Protein AF-A0A1V4T1N0-F1 (afdb_monomer)

Foldseek 3Di:
DEEEAPDPLSLVLQLVCVVCCVVVDDYAAYAHCDQPQAQPAGSNGGHPYHLVCVLVCCVVVVAQEYEYDDLDCPPSPPVVSVVVSVVVNRHYYYSQVVCCVVPVDGDPPSDDPVVQVVPPHDPPDVVNVVVVVVVD

pLDDT: mean 82.18, std 13.8, range [51.34, 97.56]

Secondary structure (DSSP, 8-state):
-EEE--SHHHHHHHHHHHH-GGG-----EEEESSGGGTT-EETTEEEEEEGGGHHHHHHHTT-SEEEE--S--TTT--HHHHHHHHHTT-EEEEHHHHHHHHHS----TT--HHHHHHS------HHHHHHHHHH-

Sequence (136 aa):
VLIVGTANTGVTLAREILAHPELNLKVIGFLDERRDNLGQTIANCTILGSVSQLEEVAARERINHVVMSLADRRGTTPARALMRLKFSGVQVDDAHSLFERLLGTIVVDNLSPSWLILSDGFRKSSILMAGKRILD

Solvent-accessible surface area (backbone atoms only — not comparable to full-atom values): 7928 Å² total; per-residue (Å²): 57,38,32,38,24,77,34,69,62,32,44,52,47,46,42,50,40,72,74,39,66,88,71,76,55,56,80,69,26,30,19,25,88,55,70,89,52,60,70,42,70,56,73,92,28,39,25,78,40,33,51,91,40,46,65,59,51,34,62,74,69,66,48,55,31,40,32,43,20,58,82,61,69,88,84,72,59,57,60,70,55,54,51,52,41,45,76,73,68,24,45,75,45,46,34,68,64,49,42,28,73,74,67,77,47,80,77,75,73,81,61,56,73,68,50,71,74,70,45,94,60,89,71,71,52,69,67,64,57,51,53,52,69,75,76,105

Radius of gyration: 17.28 Å; Cα contacts (8 Å, |Δi|>4): 190; chains: 1; bounding box: 53×38×38 Å

InterPro domains:
  IPR036291 NAD(P)-binding domain superfamily [SSF51735] (1-92)

Nearest PDB structures (foldseek):
  5zz6-assembly1_A  TM=6.517E-01  e=1.403E-04  Thermotoga maritima MSB8
  5zz6-assembly2_D  TM=6.641E-01  e=5.442E-04  Thermotoga maritima MSB8
  5zz5-assembly2_D  TM=6.603E-01  e=5.101E-04  Thermotoga maritima MSB8
  5zz5-assembly2_C  TM=6.842E-01  e=1.343E-03  Thermotoga maritima MSB8
  2o48-assembly1_X  TM=6.905E-01  e=1.180E+00  Macaca fascicularis

Organism: NCBI:txid64969

Structure (mmCIF, N/CA/C/O backbone):
data_AF-A0A1V4T1N0-F1
#
_entry.id   AF-A0A1V4T1N0-F1
#
loop_
_atom_site.group_PDB
_atom_site.id
_atom_site.type_symbol
_atom_site.label_atom_id
_atom_site.label_alt_id
_atom_site.label_comp_id
_atom_site.label_asym_id
_atom_site.label_entity_id
_atom_site.label_seq_id
_atom_site.pdbx_PDB_ins_code
_atom_site.Cartn_x
_atom_site.Cartn_y
_atom_site.Cartn_z
_atom_site.occupancy
_atom_site.B_iso_or_equiv
_atom_site.auth_seq_id
_atom_site.auth_comp_id
_atom_site.auth_asym_id
_atom_site.auth_atom_id
_atom_site.pdbx_PDB_model_num
ATOM 1 N N . VAL A 1 1 ? -5.406 -3.373 -2.443 1.00 95.94 1 VAL A N 1
ATOM 2 C CA . VAL A 1 1 ? -4.162 -2.618 -2.184 1.00 95.94 1 VAL A CA 1
ATOM 3 C C . VAL A 1 1 ? -4.504 -1.205 -1.740 1.00 95.94 1 VAL A C 1
ATOM 5 O O . VAL A 1 1 ? -5.273 -0.539 -2.425 1.00 95.94 1 VAL A O 1
ATOM 8 N N . LEU A 1 2 ? -3.969 -0.766 -0.604 1.00 97.06 2 LEU A N 1
ATOM 9 C CA . LEU A 1 2 ? -4.035 0.618 -0.122 1.00 97.06 2 LEU A CA 1
ATOM 10 C C . LEU A 1 2 ? -2.627 1.213 -0.144 1.00 97.06 2 LEU A C 1
ATOM 12 O O . LEU A 1 2 ? -1.707 0.589 0.382 1.00 97.06 2 LEU A O 1
ATOM 16 N N . ILE A 1 3 ? -2.455 2.395 -0.733 1.00 95.12 3 ILE A N 1
ATOM 17 C CA . ILE A 1 3 ? -1.142 3.044 -0.835 1.00 95.12 3 ILE A CA 1
ATOM 18 C C . ILE A 1 3 ? -1.049 4.164 0.202 1.00 95.12 3 ILE A C 1
ATOM 20 O O . ILE A 1 3 ? -1.921 5.023 0.279 1.00 95.12 3 ILE A O 1
ATOM 24 N N . VAL A 1 4 ? -0.001 4.150 1.021 1.00 93.06 4 VAL A N 1
ATOM 25 C CA . VAL A 1 4 ? 0.253 5.146 2.066 1.00 93.06 4 VAL A CA 1
ATOM 26 C C . VAL A 1 4 ? 1.297 6.135 1.563 1.00 93.06 4 VAL A C 1
ATOM 28 O O . VAL A 1 4 ? 2.467 5.783 1.427 1.00 93.06 4 VAL A O 1
ATOM 31 N N . GLY A 1 5 ? 0.873 7.366 1.308 1.00 89.44 5 GLY A N 1
ATOM 32 C CA . GLY A 1 5 ? 1.663 8.422 0.685 1.00 89.44 5 GLY A CA 1
ATOM 33 C C . GLY A 1 5 ? 1.272 8.651 -0.775 1.00 89.44 5 GLY A C 1
ATOM 34 O O . GLY A 1 5 ? 0.963 7.716 -1.513 1.00 89.44 5 GLY A O 1
ATOM 35 N N . THR A 1 6 ? 1.308 9.913 -1.193 1.00 87.94 6 THR A N 1
ATOM 36 C CA . THR A 1 6 ? 0.978 10.382 -2.552 1.00 87.94 6 THR A CA 1
ATOM 37 C C . THR A 1 6 ? 2.227 10.763 -3.357 1.00 87.94 6 THR A C 1
ATOM 39 O O . THR A 1 6 ? 2.139 11.457 -4.368 1.00 87.94 6 THR A O 1
ATOM 42 N N . ALA A 1 7 ? 3.409 10.299 -2.929 1.00 85.94 7 ALA A N 1
ATOM 43 C CA . ALA A 1 7 ? 4.659 10.517 -3.652 1.00 85.94 7 ALA A CA 1
ATOM 44 C C . ALA A 1 7 ? 4.641 9.849 -5.039 1.00 85.94 7 ALA A C 1
ATOM 46 O O . ALA A 1 7 ? 3.918 8.874 -5.266 1.00 85.94 7 ALA A O 1
ATOM 47 N N . ASN A 1 8 ? 5.490 10.339 -5.950 1.00 86.00 8 ASN A N 1
ATOM 48 C CA . ASN A 1 8 ? 5.518 9.892 -7.347 1.00 86.00 8 ASN A CA 1
ATOM 49 C C . ASN A 1 8 ? 5.635 8.364 -7.484 1.00 86.00 8 ASN A C 1
ATOM 51 O O . ASN A 1 8 ? 4.934 7.771 -8.295 1.00 86.00 8 ASN A O 1
ATOM 55 N N . THR A 1 9 ? 6.447 7.705 -6.649 1.00 86.38 9 THR A N 1
ATOM 56 C CA . THR A 1 9 ? 6.615 6.242 -6.666 1.00 86.38 9 THR A CA 1
ATOM 57 C C . THR A 1 9 ? 5.288 5.496 -6.488 1.00 86.38 9 THR A C 1
ATOM 59 O O . THR A 1 9 ? 4.984 4.588 -7.257 1.00 86.38 9 THR A O 1
ATOM 62 N N . GLY A 1 10 ? 4.467 5.890 -5.513 1.00 89.94 10 GLY A N 1
ATOM 63 C CA . GLY A 1 10 ? 3.170 5.273 -5.241 1.00 89.94 10 GLY A CA 1
ATOM 64 C C . GLY A 1 10 ? 2.148 5.567 -6.332 1.00 89.94 10 GLY A C 1
ATOM 65 O O . GLY A 1 10 ? 1.373 4.689 -6.704 1.00 89.94 10 GLY A O 1
ATOM 66 N N . VAL A 1 11 ? 2.179 6.778 -6.893 1.00 91.19 11 VAL A N 1
ATOM 67 C CA . VAL A 1 11 ? 1.326 7.162 -8.026 1.00 91.19 11 VAL A CA 1
ATOM 68 C C . VAL A 1 11 ? 1.666 6.343 -9.270 1.00 91.19 11 VAL A C 1
ATOM 70 O O . VAL A 1 11 ? 0.763 5.816 -9.918 1.00 91.19 11 VAL A O 1
ATOM 73 N N . THR A 1 12 ? 2.950 6.198 -9.588 1.00 90.19 12 THR A N 1
ATOM 74 C CA . THR A 1 12 ? 3.430 5.397 -10.721 1.00 90.19 12 THR A CA 1
ATOM 75 C C . THR A 1 12 ? 3.103 3.921 -10.527 1.00 90.19 12 THR A C 1
ATOM 77 O O . THR A 1 12 ? 2.551 3.304 -11.432 1.00 90.19 12 THR A O 1
ATOM 80 N N . LEU A 1 13 ? 3.331 3.371 -9.330 1.00 90.69 13 LEU A N 1
ATOM 81 C CA . LEU A 1 13 ? 2.937 2.001 -9.005 1.00 90.69 13 LEU A CA 1
ATOM 82 C C . LEU A 1 13 ? 1.429 1.780 -9.189 1.00 90.69 13 LEU A C 1
ATOM 84 O O . LEU A 1 13 ? 1.024 0.764 -9.745 1.00 90.69 13 LEU A O 1
ATOM 88 N N . ALA A 1 14 ? 0.591 2.721 -8.746 1.00 93.69 14 ALA A N 1
ATOM 89 C CA . ALA A 1 14 ? -0.850 2.609 -8.937 1.00 93.69 14 ALA A CA 1
ATOM 90 C C . ALA A 1 14 ? -1.226 2.597 -10.419 1.00 93.69 14 ALA A C 1
ATOM 92 O O . ALA A 1 14 ? -2.005 1.744 -10.835 1.00 93.69 14 ALA A O 1
ATOM 93 N N . ARG A 1 15 ? -0.654 3.510 -11.218 1.00 92.12 15 ARG A N 1
ATOM 94 C CA . ARG A 1 15 ? -0.881 3.547 -12.670 1.00 92.12 15 ARG A CA 1
ATOM 95 C C . ARG A 1 15 ? -0.522 2.220 -13.322 1.00 92.12 15 ARG A C 1
ATOM 97 O O . ARG A 1 15 ? -1.306 1.738 -14.130 1.00 92.12 15 ARG A O 1
ATOM 104 N N . GLU A 1 16 ? 0.597 1.627 -12.925 1.00 90.69 16 GLU A N 1
ATOM 105 C CA . GLU A 1 16 ? 1.031 0.357 -13.491 1.00 90.69 16 GLU A CA 1
ATOM 106 C C . GLU A 1 16 ? 0.112 -0.801 -13.094 1.00 90.69 16 GLU A C 1
ATOM 108 O O . GLU A 1 16 ? -0.323 -1.566 -13.948 1.00 90.69 16 GLU A O 1
ATOM 113 N N . ILE A 1 17 ? -0.285 -0.881 -11.819 1.00 92.19 17 ILE A N 1
ATOM 114 C CA . ILE A 1 17 ? -1.257 -1.885 -11.363 1.00 92.19 17 ILE A CA 1
ATOM 115 C C . ILE A 1 17 ? -2.584 -1.750 -12.125 1.00 92.19 17 ILE A C 1
ATOM 117 O O . ILE A 1 17 ? -3.188 -2.752 -12.496 1.00 92.19 17 ILE A O 1
ATOM 121 N N . LEU A 1 18 ? -3.046 -0.520 -12.371 1.00 91.62 18 LEU A N 1
ATOM 122 C CA . LEU A 1 18 ? -4.262 -0.272 -13.149 1.00 91.62 18 LEU A CA 1
ATOM 123 C C . LEU A 1 18 ? -4.097 -0.648 -14.629 1.00 91.62 18 LEU A C 1
ATOM 125 O O . LEU A 1 18 ? -5.071 -1.062 -15.256 1.00 91.62 18 LEU A O 1
ATOM 129 N N . ALA A 1 19 ? -2.899 -0.483 -15.188 1.00 90.75 19 ALA A N 1
ATOM 130 C CA . ALA A 1 19 ? -2.597 -0.809 -16.576 1.00 90.75 19 ALA A CA 1
ATOM 131 C C . ALA A 1 19 ? -2.411 -2.315 -16.815 1.00 90.75 19 ALA A C 1
ATOM 133 O O . ALA A 1 19 ? -2.493 -2.745 -17.966 1.00 90.75 19 ALA A O 1
ATOM 134 N N . HIS A 1 20 ? -2.145 -3.105 -15.770 1.00 89.69 20 HIS A N 1
ATOM 135 C CA . HIS A 1 20 ? -1.795 -4.529 -15.861 1.00 89.69 20 HIS A CA 1
ATOM 136 C C . HIS A 1 20 ? -2.733 -5.402 -14.999 1.00 89.69 20 HIS A C 1
ATOM 138 O O . HIS A 1 20 ? -2.364 -5.841 -13.902 1.00 89.69 20 HIS A O 1
ATOM 144 N N . PRO A 1 21 ? -3.977 -5.665 -15.460 1.00 88.12 21 PRO A N 1
ATOM 145 C CA . PRO A 1 21 ? -4.965 -6.460 -14.721 1.00 88.12 21 PRO A CA 1
ATOM 146 C C . PRO A 1 21 ? -4.502 -7.881 -14.359 1.00 88.12 21 PRO A C 1
ATOM 148 O O . PRO A 1 21 ? -4.972 -8.451 -13.373 1.00 88.12 21 PRO A O 1
ATOM 151 N N . GLU A 1 22 ? -3.572 -8.453 -15.123 1.00 90.81 22 GLU A 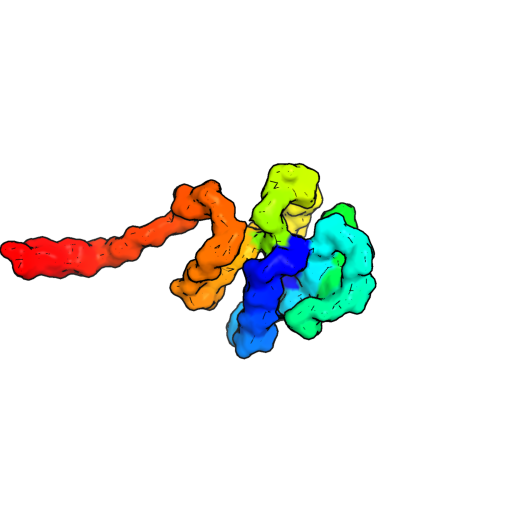N 1
ATOM 152 C CA . GLU A 1 22 ? -2.970 -9.770 -14.905 1.00 90.81 22 GLU A CA 1
ATOM 153 C C . GLU A 1 22 ? -2.189 -9.883 -13.589 1.00 90.81 22 GLU A C 1
ATOM 155 O O . GLU A 1 22 ? -1.994 -10.991 -13.084 1.00 90.81 22 GLU A O 1
ATOM 160 N N . LEU A 1 23 ? -1.801 -8.752 -12.985 1.00 88.81 23 LEU A N 1
ATOM 161 C CA . LEU A 1 23 ? -1.157 -8.719 -11.671 1.00 88.81 23 LEU A CA 1
ATOM 162 C C . LEU A 1 23 ? -2.107 -9.148 -10.542 1.00 88.81 23 LEU A C 1
ATOM 164 O O . LEU A 1 23 ? -1.652 -9.392 -9.427 1.00 88.81 23 LEU A O 1
ATOM 168 N N . ASN A 1 24 ? -3.420 -9.245 -10.803 1.00 90.44 24 ASN A N 1
ATOM 169 C CA . ASN A 1 24 ? -4.456 -9.581 -9.817 1.00 90.44 24 ASN A CA 1
ATOM 170 C C . ASN A 1 24 ? -4.434 -8.673 -8.571 1.00 90.44 24 ASN A C 1
ATOM 172 O O . ASN A 1 24 ? -4.841 -9.063 -7.474 1.00 90.44 24 ASN A O 1
ATOM 176 N N . LEU A 1 25 ? -3.975 -7.432 -8.742 1.00 92.81 25 LEU A N 1
ATOM 177 C CA . LEU A 1 25 ? -3.956 -6.402 -7.714 1.00 92.81 25 LEU A CA 1
ATOM 178 C C . LEU A 1 25 ? -5.011 -5.346 -8.040 1.00 92.81 25 LEU A C 1
ATOM 180 O O . LEU A 1 25 ? -5.111 -4.861 -9.161 1.00 92.81 25 LEU A O 1
ATOM 184 N N . LYS A 1 26 ? -5.788 -4.950 -7.030 1.00 94.25 26 LYS A N 1
ATOM 185 C CA . LYS A 1 26 ? -6.750 -3.847 -7.135 1.00 94.25 26 LYS A CA 1
ATOM 186 C C . LYS A 1 26 ? -6.345 -2.725 -6.194 1.00 94.25 26 LYS A C 1
ATOM 188 O O . LYS A 1 26 ? -6.344 -2.916 -4.972 1.00 94.25 26 LYS A O 1
ATOM 193 N N . VAL A 1 27 ? -6.017 -1.560 -6.745 1.00 95.81 27 VAL A N 1
ATOM 194 C CA . VAL A 1 27 ? -5.794 -0.347 -5.949 1.00 95.81 27 VAL A CA 1
ATOM 195 C C . VAL A 1 27 ? -7.149 0.189 -5.499 1.00 95.81 27 VAL A C 1
ATOM 197 O O . VAL A 1 27 ? -8.043 0.404 -6.311 1.00 95.81 27 VAL A O 1
ATOM 200 N N . ILE A 1 28 ? -7.316 0.336 -4.188 1.00 96.75 28 ILE A N 1
ATOM 201 C CA . ILE A 1 28 ? -8.551 0.835 -3.574 1.00 96.75 28 ILE A CA 1
ATOM 202 C C . ILE A 1 28 ? -8.471 2.345 -3.360 1.00 96.75 28 ILE A C 1
ATOM 204 O O . ILE A 1 28 ? -9.463 3.047 -3.521 1.00 96.75 28 ILE A O 1
ATOM 208 N N . GLY A 1 29 ? -7.283 2.857 -3.040 1.00 95.44 29 GLY A N 1
ATOM 209 C CA . GLY A 1 29 ? -7.069 4.283 -2.862 1.00 95.44 29 GLY A CA 1
ATOM 210 C C . GLY A 1 29 ? -5.733 4.613 -2.222 1.00 95.44 29 GLY A C 1
ATOM 211 O O . GLY A 1 29 ? -4.881 3.741 -2.005 1.00 95.44 29 GLY A O 1
ATOM 212 N N . PHE A 1 30 ? -5.596 5.893 -1.905 1.00 95.25 30 PHE A N 1
ATOM 213 C CA . PHE A 1 30 ? -4.429 6.471 -1.259 1.00 95.25 30 PHE A CA 1
ATOM 214 C C . PHE A 1 30 ? -4.769 6.987 0.141 1.00 95.25 30 PHE A C 1
ATOM 216 O O . PHE A 1 30 ? -5.896 7.409 0.406 1.00 95.25 30 PHE A O 1
ATOM 223 N N . LEU A 1 31 ? -3.772 7.002 1.019 1.00 92.88 31 LEU A N 1
ATOM 224 C CA . LEU A 1 31 ? -3.751 7.838 2.214 1.00 92.88 31 LEU A CA 1
ATOM 225 C C . LEU A 1 31 ? -2.697 8.918 2.033 1.00 92.88 31 LEU A C 1
ATOM 227 O O . LEU A 1 31 ? -1.573 8.610 1.649 1.00 92.88 31 LEU A O 1
ATOM 231 N N . ASP A 1 32 ? -3.042 10.160 2.342 1.00 89.62 32 ASP A N 1
ATOM 232 C CA . ASP A 1 32 ? -2.107 11.283 2.254 1.00 89.62 32 ASP A CA 1
ATOM 233 C C . ASP A 1 32 ? -1.562 11.646 3.647 1.00 89.62 32 ASP A C 1
ATOM 235 O O . ASP A 1 32 ? -2.226 11.470 4.674 1.00 89.62 32 ASP A O 1
ATOM 239 N N . GLU A 1 33 ? -0.324 12.130 3.703 1.00 81.38 33 GLU A N 1
ATOM 240 C CA . GLU A 1 33 ? 0.272 12.701 4.913 1.00 81.38 33 GLU A CA 1
ATOM 241 C C . GLU A 1 33 ? -0.487 13.962 5.349 1.00 81.38 33 GLU A C 1
ATOM 243 O O . GLU A 1 33 ? -0.632 14.224 6.546 1.00 81.38 33 GLU A O 1
ATOM 248 N N . ARG A 1 34 ? -1.027 14.717 4.383 1.00 73.56 34 ARG A N 1
ATOM 249 C CA . ARG A 1 34 ? -1.800 15.939 4.620 1.00 73.56 34 ARG A CA 1
ATOM 250 C C . ARG A 1 34 ? -3.288 15.689 4.391 1.00 73.56 34 ARG A C 1
ATOM 252 O O . ARG A 1 34 ? -3.687 15.131 3.376 1.00 73.56 34 ARG A O 1
ATOM 259 N N . ARG A 1 35 ? -4.143 16.153 5.311 1.00 70.06 35 ARG A N 1
ATOM 260 C CA . ARG A 1 35 ? -5.612 16.059 5.157 1.00 70.06 35 ARG A CA 1
ATOM 261 C C . ARG A 1 35 ? -6.177 16.951 4.050 1.00 70.06 35 ARG A C 1
ATOM 263 O O . ARG A 1 35 ? -7.326 16.765 3.663 1.00 70.06 35 ARG A O 1
ATOM 270 N N . ASP A 1 36 ? -5.372 17.876 3.542 1.00 72.50 36 ASP A N 1
ATOM 271 C CA . ASP A 1 36 ? -5.776 18.927 2.605 1.00 72.50 36 ASP A CA 1
ATOM 272 C C . ASP A 1 36 ? -6.292 18.371 1.258 1.00 72.50 36 ASP A C 1
ATOM 274 O O . ASP A 1 36 ? -7.038 19.049 0.556 1.00 72.50 36 ASP A O 1
ATOM 278 N N . ASN A 1 37 ? -5.949 17.120 0.919 1.00 78.06 37 ASN A N 1
ATOM 279 C CA . ASN A 1 37 ? -6.268 16.495 -0.370 1.00 78.06 37 ASN A CA 1
ATOM 280 C C . ASN A 1 37 ? -7.375 15.426 -0.305 1.00 78.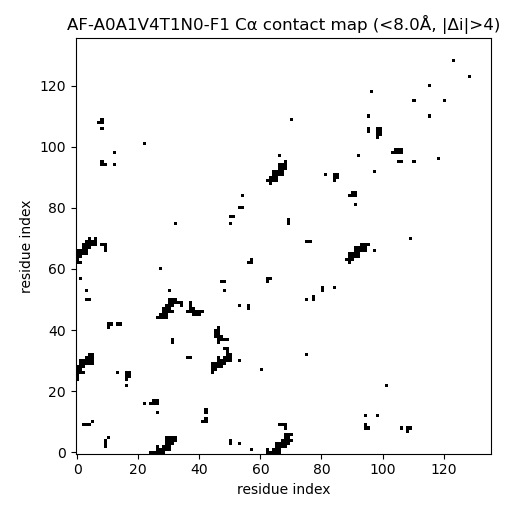06 37 ASN A C 1
ATOM 282 O O . ASN A 1 37 ? -7.563 14.664 -1.255 1.00 78.06 37 ASN A O 1
ATOM 286 N N . LEU A 1 38 ? -8.114 15.331 0.803 1.00 82.19 38 LEU A N 1
ATOM 287 C CA . LEU A 1 38 ? -9.154 14.311 0.966 1.00 82.19 38 LEU A CA 1
ATOM 288 C C . LEU A 1 38 ? -10.213 14.391 -0.150 1.00 82.19 38 LEU A C 1
ATOM 290 O O . LEU A 1 38 ? -10.731 15.463 -0.454 1.00 82.19 38 LEU A O 1
ATOM 294 N N . GLY A 1 39 ? -10.540 13.248 -0.759 1.00 81.62 39 GLY A N 1
ATOM 295 C CA . GLY A 1 39 ? -11.502 13.167 -1.863 1.00 81.62 39 GLY A CA 1
ATOM 296 C C . GLY A 1 39 ? -10.947 13.553 -3.239 1.00 81.62 39 GLY A C 1
ATOM 297 O O . GLY A 1 39 ? -11.623 13.323 -4.242 1.00 81.62 39 GLY A O 1
ATOM 298 N N . GLN A 1 40 ? -9.717 14.071 -3.330 1.00 87.75 40 GLN A N 1
ATOM 299 C CA . GLN A 1 40 ? -9.057 14.235 -4.623 1.00 87.75 40 GLN A CA 1
ATOM 300 C C . GLN A 1 40 ? -8.739 12.870 -5.241 1.00 87.75 40 GLN A C 1
ATOM 302 O O . GLN A 1 40 ? -8.548 11.867 -4.548 1.00 87.75 40 GLN A O 1
ATOM 307 N N . THR A 1 41 ? -8.686 12.843 -6.570 1.00 88.44 41 THR A N 1
ATOM 308 C CA . THR A 1 41 ? -8.363 11.643 -7.340 1.00 88.44 41 THR A CA 1
ATOM 309 C C . THR A 1 41 ? -6.958 11.765 -7.914 1.00 88.44 41 THR A C 1
ATOM 311 O O . THR A 1 41 ? -6.653 12.722 -8.622 1.00 88.44 41 THR A O 1
ATOM 314 N N . ILE A 1 42 ? -6.115 10.771 -7.644 1.00 86.00 42 ILE A N 1
ATOM 315 C CA . ILE A 1 42 ? -4.763 10.649 -8.188 1.00 86.00 42 ILE A CA 1
ATOM 316 C C . ILE A 1 42 ? -4.655 9.284 -8.861 1.00 86.00 42 ILE A C 1
ATOM 318 O O . ILE A 1 42 ? -5.026 8.272 -8.275 1.00 86.00 42 ILE A O 1
ATOM 322 N N . ALA A 1 43 ? -4.173 9.248 -10.107 1.00 85.62 43 ALA A N 1
ATOM 323 C CA . ALA A 1 43 ? -4.083 8.012 -10.895 1.00 85.62 43 ALA A CA 1
ATOM 324 C C . ALA A 1 43 ? -5.403 7.208 -10.919 1.00 85.62 43 ALA A C 1
ATOM 326 O O . ALA A 1 43 ? -5.403 5.994 -10.743 1.00 85.62 43 ALA A O 1
ATOM 327 N N . ASN A 1 44 ? -6.536 7.897 -11.104 1.00 88.81 44 ASN A N 1
ATOM 328 C CA . ASN A 1 44 ? -7.887 7.314 -11.085 1.00 88.81 44 ASN A CA 1
ATOM 329 C C . ASN A 1 44 ? -8.275 6.612 -9.768 1.00 88.81 44 ASN A C 1
ATOM 331 O O . ASN A 1 44 ? -9.242 5.855 -9.741 1.00 88.81 44 ASN A O 1
ATOM 335 N N . CYS A 1 45 ? -7.555 6.873 -8.676 1.00 90.62 45 CYS A N 1
ATOM 336 C CA . CYS A 1 45 ? -7.857 6.356 -7.348 1.00 90.62 45 CYS A CA 1
ATOM 337 C C . CYS A 1 45 ? -8.067 7.515 -6.366 1.00 90.62 45 CYS A C 1
ATOM 339 O O . CYS A 1 45 ? -7.374 8.531 -6.419 1.00 90.62 45 CYS A O 1
ATOM 341 N N . THR A 1 46 ? -9.013 7.361 -5.447 1.00 93.56 46 THR A N 1
ATOM 342 C CA . THR A 1 46 ? -9.378 8.418 -4.496 1.00 93.56 46 THR A CA 1
ATOM 343 C C . THR A 1 46 ? -8.445 8.430 -3.285 1.00 93.56 46 THR A C 1
ATOM 345 O O . THR A 1 46 ? -8.009 7.378 -2.809 1.00 93.56 46 THR A O 1
ATOM 348 N N . ILE A 1 47 ? -8.172 9.617 -2.741 1.00 94.50 47 ILE A N 1
ATOM 349 C CA . ILE A 1 47 ? -7.574 9.773 -1.411 1.00 94.50 47 ILE A CA 1
ATOM 350 C C . ILE A 1 47 ? -8.659 9.545 -0.354 1.00 94.50 47 ILE A C 1
ATOM 352 O O . ILE A 1 47 ? -9.587 10.344 -0.211 1.00 94.50 47 ILE A O 1
ATOM 356 N N . LEU A 1 48 ? -8.536 8.443 0.385 1.00 94.25 48 LEU A N 1
ATOM 357 C CA . LEU A 1 48 ? -9.557 7.920 1.303 1.00 94.25 48 LEU A CA 1
ATOM 358 C C . LEU A 1 48 ? -9.438 8.453 2.736 1.00 94.25 48 LEU A C 1
ATOM 360 O O . LEU A 1 48 ? -10.322 8.209 3.559 1.00 94.25 48 LEU A O 1
ATOM 364 N N . GLY A 1 49 ? -8.335 9.122 3.063 1.00 92.56 49 GLY A N 1
ATOM 365 C CA . GLY A 1 49 ? -8.040 9.550 4.424 1.00 92.56 49 GLY A CA 1
ATOM 366 C C . GLY A 1 49 ? -6.609 10.035 4.599 1.00 92.56 49 GLY A C 1
ATOM 367 O O . GLY A 1 49 ? -5.822 10.072 3.651 1.00 92.56 49 GLY A O 1
ATOM 368 N N . SER A 1 50 ? -6.269 10.371 5.843 1.00 91.50 50 SER A N 1
ATOM 369 C CA . SER A 1 50 ? -4.884 10.633 6.236 1.00 91.50 50 SER A CA 1
ATOM 370 C C . SER A 1 50 ? -4.163 9.364 6.690 1.00 91.50 50 SER A C 1
ATOM 372 O O . SER A 1 50 ? -4.798 8.408 7.134 1.00 91.50 50 SER A O 1
ATOM 374 N N . VAL A 1 51 ? -2.826 9.378 6.684 1.00 90.06 51 VAL A N 1
ATOM 375 C CA . VAL A 1 51 ? -1.986 8.274 7.203 1.00 90.06 51 VAL A CA 1
ATOM 376 C C . VAL A 1 51 ? -2.374 7.856 8.633 1.00 90.06 51 VAL A C 1
ATOM 378 O O . VAL A 1 51 ? -2.341 6.674 8.968 1.00 90.06 51 VAL A O 1
ATOM 381 N N . SER A 1 52 ? -2.816 8.797 9.473 1.00 89.38 52 SER A N 1
ATOM 382 C CA . SER A 1 52 ? -3.289 8.513 10.839 1.00 89.38 52 SER A CA 1
ATOM 383 C C . SER A 1 52 ? -4.544 7.634 10.913 1.00 89.38 52 SER A C 1
ATOM 385 O O . SER A 1 52 ? -4.799 7.036 11.954 1.00 89.38 52 SER A O 1
ATOM 387 N N . GLN A 1 53 ? -5.313 7.528 9.828 1.00 92.12 53 GLN A N 1
ATOM 388 C CA . GLN A 1 53 ? -6.520 6.700 9.735 1.00 92.12 53 GLN A CA 1
ATOM 389 C C . GLN A 1 53 ? -6.245 5.341 9.084 1.00 92.12 53 GLN A C 1
ATOM 391 O O . GLN A 1 53 ? -7.182 4.645 8.706 1.00 92.12 53 GLN A O 1
ATOM 396 N N . LEU A 1 54 ? -4.976 4.943 8.943 1.00 93.56 54 LEU A N 1
ATOM 397 C CA . LEU A 1 54 ? -4.587 3.717 8.250 1.00 93.56 54 LEU A CA 1
ATOM 398 C C . LEU A 1 54 ? -5.349 2.475 8.730 1.00 93.56 54 LEU A C 1
ATOM 400 O O . LEU A 1 54 ? -5.893 1.754 7.901 1.00 93.56 54 LEU A O 1
ATOM 404 N N . GLU A 1 55 ? -5.432 2.237 10.041 1.00 95.00 55 GLU A N 1
ATOM 405 C CA . GLU A 1 55 ? -6.145 1.068 10.583 1.00 95.00 55 GLU A CA 1
ATOM 406 C C . GLU A 1 55 ? -7.656 1.138 10.302 1.00 95.00 55 GLU A C 1
ATOM 408 O O . GLU A 1 55 ? -8.260 0.143 9.905 1.00 95.00 55 GLU A O 1
ATOM 413 N N . GLU A 1 56 ? -8.254 2.324 10.448 1.00 95.44 56 GLU A N 1
ATOM 414 C CA . GLU A 1 56 ? -9.684 2.564 10.222 1.00 95.44 56 GLU A CA 1
ATOM 415 C C . GLU A 1 56 ? -10.066 2.320 8.755 1.00 95.44 56 GLU A C 1
ATOM 417 O O . GLU A 1 56 ? -10.997 1.567 8.465 1.00 95.44 56 GLU A O 1
ATOM 422 N N . VAL A 1 57 ? -9.320 2.920 7.823 1.00 95.81 57 VAL A N 1
ATOM 423 C CA . VAL A 1 57 ? -9.547 2.769 6.380 1.00 95.81 57 VAL A CA 1
ATOM 424 C C . VAL A 1 57 ? -9.257 1.336 5.943 1.00 95.81 57 VAL A C 1
ATOM 426 O O . VAL A 1 57 ? -10.041 0.761 5.192 1.00 95.81 57 VAL A O 1
ATOM 429 N N . ALA A 1 58 ? -8.177 0.725 6.439 1.00 96.69 58 ALA A N 1
ATOM 430 C CA . ALA A 1 58 ? -7.847 -0.657 6.108 1.00 96.69 58 ALA A CA 1
ATOM 431 C C . ALA A 1 58 ? -8.961 -1.629 6.525 1.00 96.69 58 ALA A C 1
ATOM 433 O O . ALA A 1 58 ? -9.327 -2.507 5.744 1.00 96.69 58 ALA A O 1
ATOM 434 N N . ALA A 1 59 ? -9.537 -1.446 7.716 1.00 95.94 59 ALA A N 1
ATOM 435 C CA . ALA A 1 59 ? -10.652 -2.259 8.187 1.00 95.94 59 ALA A CA 1
ATOM 436 C C . ALA A 1 59 ? -11.933 -2.007 7.376 1.00 95.94 59 ALA A C 1
ATOM 438 O O . ALA A 1 59 ? -12.560 -2.958 6.904 1.00 95.94 59 ALA A O 1
ATOM 439 N N . ARG A 1 60 ? -12.305 -0.735 7.179 1.00 96.94 60 ARG A N 1
ATOM 440 C CA . ARG A 1 60 ? -13.526 -0.337 6.462 1.00 96.94 60 ARG A CA 1
ATOM 441 C C . ARG A 1 60 ? -13.541 -0.844 5.021 1.00 96.94 60 ARG A C 1
ATOM 443 O O . ARG A 1 60 ? -14.538 -1.409 4.583 1.00 96.94 60 ARG A O 1
ATOM 450 N N . GLU A 1 61 ? -12.421 -0.696 4.319 1.00 96.88 61 GLU A N 1
ATOM 451 C CA . GLU A 1 61 ? -12.279 -1.077 2.910 1.00 96.88 61 GLU A CA 1
ATOM 452 C C . GLU A 1 61 ? -11.807 -2.532 2.716 1.00 96.88 61 GLU A C 1
ATOM 454 O O . GLU A 1 61 ? -11.558 -2.959 1.588 1.00 96.88 61 GLU A O 1
ATOM 459 N N . ARG A 1 62 ? -11.677 -3.310 3.805 1.00 95.88 62 ARG A N 1
ATOM 460 C CA . ARG A 1 62 ? -11.230 -4.719 3.804 1.00 95.88 62 ARG A CA 1
ATOM 461 C C . ARG A 1 62 ? -9.899 -4.924 3.074 1.00 95.88 62 ARG A C 1
ATOM 463 O O . ARG A 1 62 ? -9.743 -5.817 2.240 1.00 95.88 62 ARG A O 1
ATOM 470 N N . ILE A 1 63 ? -8.929 -4.074 3.385 1.00 97.56 63 ILE A N 1
ATOM 471 C CA . ILE A 1 63 ? -7.604 -4.096 2.773 1.00 97.56 63 ILE A CA 1
ATOM 472 C C . ILE A 1 63 ? -6.800 -5.290 3.288 1.00 97.56 63 ILE A C 1
ATOM 474 O O . ILE A 1 63 ? -6.599 -5.454 4.485 1.00 97.56 63 ILE A O 1
ATOM 478 N N . ASN A 1 64 ? -6.273 -6.082 2.357 1.00 96.38 64 ASN A N 1
ATOM 479 C CA . ASN A 1 64 ? -5.376 -7.210 2.620 1.00 96.38 64 ASN A CA 1
ATOM 480 C C . ASN A 1 64 ? -3.909 -6.930 2.245 1.00 96.38 64 ASN A C 1
ATOM 482 O O . ASN A 1 64 ? -3.033 -7.731 2.559 1.00 96.38 64 ASN A O 1
ATOM 486 N N . HIS A 1 65 ? -3.629 -5.793 1.599 1.00 96.88 65 HIS A N 1
ATOM 487 C CA . HIS A 1 65 ? -2.288 -5.403 1.165 1.00 96.88 65 HIS A CA 1
ATOM 488 C C . HIS A 1 65 ? -2.113 -3.887 1.246 1.00 96.88 65 HIS A C 1
ATOM 490 O O . HIS A 1 65 ? -2.859 -3.133 0.615 1.00 96.88 65 HIS A O 1
ATOM 496 N N . VAL A 1 66 ? -1.132 -3.453 2.026 1.00 96.44 66 VAL A N 1
ATOM 497 C CA . VAL A 1 66 ? -0.735 -2.059 2.215 1.00 96.44 66 VAL A CA 1
ATOM 498 C C . VAL A 1 66 ? 0.638 -1.838 1.596 1.00 96.44 66 VAL A C 1
ATOM 500 O O . VAL A 1 66 ? 1.549 -2.642 1.786 1.00 96.44 66 VAL A O 1
ATOM 503 N N . VAL A 1 67 ? 0.787 -0.730 0.876 1.00 94.50 67 VAL A N 1
ATOM 504 C CA . VAL A 1 67 ? 2.040 -0.347 0.226 1.00 94.50 67 VAL A CA 1
ATOM 505 C C . VAL A 1 67 ? 2.477 1.023 0.715 1.00 94.50 67 VAL A C 1
ATOM 507 O O . VAL A 1 67 ? 1.720 1.986 0.646 1.00 94.50 67 VAL A O 1
ATOM 510 N N . MET A 1 68 ? 3.707 1.117 1.201 1.00 91.44 68 MET A N 1
ATOM 511 C CA . MET A 1 68 ? 4.296 2.343 1.723 1.00 91.44 68 MET A CA 1
ATOM 512 C C . MET A 1 68 ? 5.009 3.114 0.613 1.00 91.44 68 MET A C 1
ATOM 514 O O . MET A 1 68 ? 5.950 2.607 0.018 1.00 91.44 68 MET A O 1
ATOM 518 N N . SER A 1 69 ? 4.597 4.355 0.373 1.00 88.56 69 SER A N 1
ATOM 519 C CA . SER A 1 69 ? 5.208 5.292 -0.575 1.00 88.56 69 SER A CA 1
ATOM 520 C C . SER A 1 69 ? 5.443 6.661 0.083 1.00 88.56 69 SER A C 1
ATOM 522 O O . SER A 1 69 ? 5.088 7.704 -0.474 1.00 88.56 69 SER A O 1
ATOM 524 N N . LEU A 1 70 ? 6.016 6.669 1.289 1.00 76.94 70 LEU A N 1
ATOM 525 C CA . LEU A 1 70 ? 6.381 7.905 1.989 1.00 76.94 70 LEU A CA 1
ATOM 526 C C . LEU A 1 70 ? 7.756 8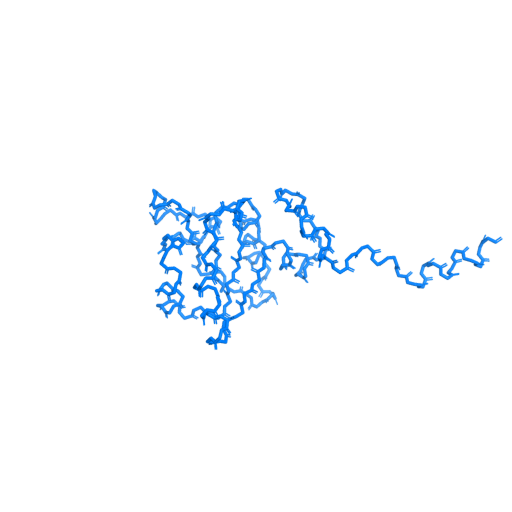.389 1.518 1.00 76.94 70 LEU A C 1
ATOM 528 O O . LEU A 1 70 ? 8.714 7.612 1.498 1.00 76.94 70 LEU A O 1
ATOM 532 N N . ALA A 1 71 ? 7.846 9.669 1.153 1.00 62.72 71 ALA A N 1
ATOM 533 C CA . ALA A 1 71 ? 9.086 10.277 0.671 1.00 62.72 71 ALA A CA 1
ATOM 534 C C . ALA A 1 71 ? 10.117 10.470 1.797 1.00 62.72 71 ALA A C 1
ATOM 536 O O . ALA A 1 71 ? 11.314 10.298 1.566 1.00 62.72 71 ALA A O 1
ATOM 537 N N . ASP A 1 72 ? 9.649 10.765 3.014 1.00 62.97 72 ASP A N 1
ATOM 538 C CA . ASP A 1 72 ? 10.462 10.800 4.226 1.00 62.97 72 ASP A CA 1
ATOM 539 C C . ASP A 1 72 ? 9.904 9.814 5.256 1.00 62.97 72 ASP A C 1
ATOM 541 O O . ASP A 1 72 ? 8.757 9.893 5.687 1.00 62.97 72 ASP A O 1
ATOM 545 N N . ARG A 1 73 ? 10.733 8.850 5.662 1.00 64.06 73 ARG A N 1
ATOM 546 C CA . ARG A 1 73 ? 10.356 7.847 6.665 1.00 64.06 73 ARG A CA 1
ATOM 547 C C . ARG A 1 73 ? 10.541 8.362 8.099 1.00 64.06 73 ARG A C 1
ATOM 549 O O . ARG A 1 73 ? 10.094 7.696 9.038 1.00 64.06 73 ARG A O 1
ATOM 556 N N . ARG A 1 74 ? 11.197 9.514 8.294 1.00 61.41 74 ARG A N 1
ATOM 557 C CA . ARG A 1 74 ? 11.577 10.068 9.602 1.00 61.41 74 ARG A CA 1
ATOM 558 C C . ARG A 1 74 ? 10.498 11.020 10.132 1.00 61.41 74 ARG A C 1
ATOM 560 O O . ARG A 1 74 ? 10.651 12.230 10.110 1.00 61.41 74 ARG A O 1
ATOM 567 N N . GLY A 1 75 ? 9.414 10.454 10.663 1.00 61.88 75 GLY A N 1
ATOM 568 C CA . GLY A 1 75 ? 8.426 11.199 11.464 1.00 61.88 75 GLY A CA 1
ATOM 569 C C . GLY A 1 75 ? 6.964 10.943 11.104 1.00 61.88 75 GLY A C 1
ATOM 570 O O . GLY A 1 75 ? 6.101 11.077 11.966 1.00 61.88 75 GLY A O 1
ATOM 571 N N . THR A 1 76 ? 6.684 10.501 9.877 1.00 65.25 76 THR A N 1
ATOM 572 C CA . THR A 1 76 ? 5.318 10.243 9.376 1.00 65.25 76 THR A CA 1
ATOM 573 C C . THR A 1 76 ? 4.998 8.757 9.204 1.00 65.25 76 THR A C 1
ATOM 575 O O . THR A 1 76 ? 3.839 8.402 8.995 1.00 65.25 76 THR A O 1
ATOM 578 N N . THR A 1 77 ? 5.987 7.862 9.342 1.00 78.19 77 THR A N 1
ATOM 579 C CA . THR A 1 77 ? 5.777 6.412 9.202 1.00 78.19 77 THR A CA 1
ATOM 580 C C . THR A 1 77 ? 4.920 5.867 10.355 1.00 78.19 77 THR A C 1
ATOM 582 O O . THR A 1 77 ? 5.383 5.853 11.501 1.00 78.19 77 THR A O 1
ATOM 585 N N . PRO A 1 78 ? 3.713 5.325 10.097 1.00 84.56 78 PRO A N 1
ATOM 586 C CA . PRO A 1 78 ? 2.815 4.824 11.135 1.00 84.56 78 PRO A CA 1
ATOM 587 C C . PRO A 1 78 ? 3.221 3.404 11.575 1.00 84.56 78 PRO A C 1
ATOM 589 O O . PRO A 1 78 ? 2.456 2.449 11.455 1.00 84.56 78 PRO A O 1
ATOM 592 N N . ALA A 1 79 ? 4.446 3.244 12.084 1.00 88.38 79 ALA A N 1
ATOM 593 C CA . ALA A 1 79 ? 5.066 1.942 12.347 1.00 88.38 79 ALA A CA 1
ATOM 594 C C . ALA A 1 79 ? 4.201 1.022 13.228 1.00 88.38 79 ALA A C 1
ATOM 596 O O . ALA A 1 79 ? 4.046 -0.160 12.929 1.00 88.38 79 ALA A O 1
ATOM 597 N N . ARG A 1 80 ? 3.583 1.570 14.284 1.00 90.06 80 ARG A N 1
ATOM 598 C CA . ARG A 1 80 ? 2.702 0.806 15.182 1.00 90.06 80 ARG A CA 1
ATOM 599 C C . ARG A 1 80 ? 1.449 0.287 14.463 1.00 90.06 80 ARG A C 1
ATOM 601 O O . ARG A 1 80 ? 1.078 -0.862 14.685 1.00 90.06 80 ARG A O 1
ATOM 608 N N . ALA A 1 81 ? 0.837 1.097 13.599 1.00 91.88 81 ALA A N 1
ATOM 609 C CA . ALA A 1 81 ? -0.325 0.690 12.809 1.00 91.88 81 ALA A CA 1
ATOM 610 C C . ALA A 1 81 ? 0.049 -0.394 11.789 1.00 91.88 81 ALA A C 1
ATOM 612 O O . ALA A 1 81 ? -0.627 -1.413 11.685 1.00 91.88 81 ALA A O 1
ATOM 613 N N . LEU A 1 82 ? 1.180 -0.227 11.096 1.00 92.56 82 LEU A N 1
ATOM 614 C CA . LEU A 1 82 ? 1.688 -1.218 10.142 1.00 92.56 82 LEU A CA 1
ATOM 615 C C . LEU A 1 82 ? 1.990 -2.560 10.816 1.00 92.56 82 LEU A C 1
ATOM 617 O O . LEU A 1 82 ? 1.652 -3.606 10.271 1.00 92.56 82 LEU A O 1
ATOM 621 N N . MET A 1 83 ? 2.580 -2.545 12.017 1.00 93.69 83 MET A N 1
ATOM 622 C CA . MET A 1 83 ? 2.804 -3.764 12.801 1.00 93.69 83 MET A CA 1
ATOM 623 C C . MET A 1 83 ? 1.488 -4.463 13.154 1.00 93.69 83 MET A C 1
ATOM 625 O O . MET A 1 83 ? 1.392 -5.678 13.002 1.00 93.69 83 MET A O 1
ATOM 629 N N . ARG A 1 84 ? 0.466 -3.714 13.589 1.00 94.12 84 ARG A N 1
ATOM 630 C CA . ARG A 1 84 ? -0.862 -4.268 13.905 1.00 94.12 84 ARG A CA 1
ATOM 631 C C . ARG A 1 84 ? -1.513 -4.914 12.689 1.00 94.12 84 ARG A C 1
ATOM 633 O O . ARG A 1 84 ? -1.957 -6.053 12.788 1.00 94.12 84 ARG A O 1
ATOM 640 N N . LEU A 1 85 ? -1.495 -4.229 11.546 1.00 95.31 85 LEU A N 1
ATOM 641 C CA . LEU A 1 85 ? -2.003 -4.768 10.284 1.00 95.31 85 LEU A CA 1
ATOM 642 C C . LEU A 1 85 ? -1.248 -6.037 9.867 1.00 95.31 85 LEU A C 1
ATOM 644 O O . LEU A 1 85 ? -1.856 -7.036 9.488 1.00 95.31 85 LEU A O 1
ATOM 648 N N . LYS A 1 86 ? 0.080 -6.048 10.011 1.00 93.50 86 LYS A N 1
ATOM 649 C CA . LYS A 1 86 ? 0.883 -7.235 9.710 1.00 93.50 86 LYS A CA 1
ATOM 650 C C . LYS A 1 86 ? 0.521 -8.420 10.610 1.00 93.50 86 LYS A C 1
ATOM 652 O O . LYS A 1 86 ? 0.396 -9.537 10.118 1.00 93.50 86 LYS A O 1
ATOM 657 N N . PHE A 1 87 ? 0.289 -8.185 11.904 1.00 94.56 87 PHE A N 1
ATOM 658 C CA . PHE A 1 87 ? -0.190 -9.224 12.823 1.00 94.56 87 PHE A CA 1
ATOM 659 C C . PHE A 1 87 ? -1.622 -9.686 12.531 1.00 94.56 87 PHE A C 1
ATOM 661 O O . PHE A 1 87 ? -1.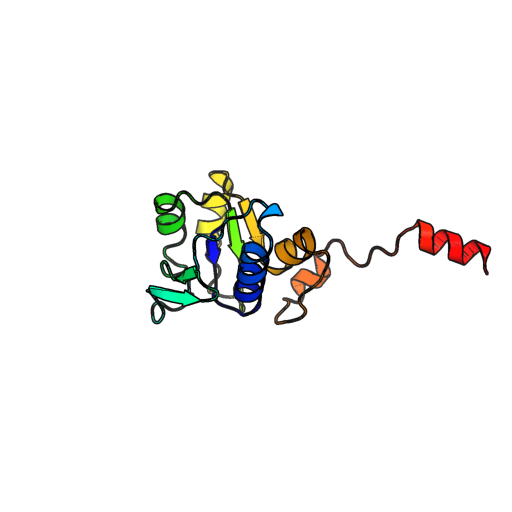947 -10.831 12.829 1.00 94.56 87 PHE A O 1
ATOM 668 N N . SER A 1 88 ? -2.460 -8.854 11.908 1.00 93.94 88 SER A N 1
ATOM 669 C CA . SER A 1 88 ? -3.792 -9.257 11.446 1.00 93.94 88 SER A CA 1
ATOM 670 C C . SER A 1 88 ? -3.785 -9.950 10.075 1.00 93.94 88 SER A C 1
ATOM 672 O O . SER A 1 88 ? -4.849 -10.161 9.501 1.00 93.94 88 SER A O 1
ATOM 674 N N . GLY A 1 89 ? -2.609 -10.286 9.530 1.00 94.56 89 GLY A N 1
ATOM 675 C CA . GLY A 1 89 ? -2.464 -10.991 8.253 1.00 94.56 89 GLY A CA 1
ATOM 676 C C . GLY A 1 89 ? -2.485 -10.096 7.010 1.00 94.56 89 GLY A C 1
ATOM 677 O O . GLY A 1 89 ? -2.550 -10.611 5.898 1.00 94.56 89 GLY A O 1
ATOM 678 N N . VAL A 1 90 ? -2.420 -8.771 7.168 1.00 96.75 90 VAL A N 1
ATOM 679 C CA . VAL A 1 90 ? -2.321 -7.834 6.040 1.00 96.75 90 VAL A CA 1
ATOM 680 C C . VAL A 1 90 ? -0.874 -7.787 5.554 1.00 96.75 90 VAL A C 1
ATOM 682 O O . VAL A 1 90 ? 0.054 -7.565 6.336 1.00 96.75 90 VAL A O 1
ATOM 685 N N . GLN A 1 91 ? -0.669 -7.963 4.251 1.00 95.50 91 GLN A N 1
ATOM 686 C CA . GLN A 1 91 ? 0.648 -7.816 3.641 1.00 95.50 91 GLN A CA 1
ATOM 687 C C . GLN A 1 91 ? 1.069 -6.344 3.667 1.00 95.50 91 GLN A C 1
ATOM 689 O O . GLN A 1 91 ? 0.270 -5.460 3.362 1.00 95.50 91 GLN A O 1
ATOM 694 N N . VAL A 1 92 ? 2.322 -6.071 4.024 1.00 94.12 92 VAL A N 1
ATOM 695 C CA . VAL A 1 92 ? 2.878 -4.714 4.058 1.00 94.12 92 VAL A CA 1
ATOM 696 C C . VAL A 1 92 ? 4.170 -4.706 3.256 1.00 94.12 92 VAL A C 1
ATOM 698 O O . VAL A 1 92 ? 5.119 -5.392 3.638 1.00 94.12 92 VAL A O 1
ATOM 701 N N . ASP A 1 93 ? 4.202 -3.925 2.180 1.00 91.38 93 ASP A N 1
ATOM 702 C CA . ASP A 1 93 ? 5.369 -3.758 1.313 1.00 91.38 93 ASP A CA 1
ATOM 703 C C . ASP A 1 93 ? 5.782 -2.293 1.183 1.00 91.38 93 ASP A C 1
ATOM 705 O O . ASP A 1 93 ? 4.996 -1.371 1.393 1.00 91.38 93 ASP A O 1
ATOM 709 N N . ASP A 1 94 ? 7.034 -2.089 0.796 1.00 88.50 94 ASP A N 1
ATOM 710 C CA . ASP A 1 94 ? 7.524 -0.810 0.298 1.00 88.50 94 ASP A CA 1
ATOM 711 C C . ASP A 1 94 ? 7.214 -0.667 -1.197 1.00 88.50 94 ASP A C 1
ATOM 713 O O . ASP A 1 94 ? 7.301 -1.647 -1.941 1.00 88.50 94 ASP A O 1
ATOM 717 N N . ALA A 1 95 ? 6.865 0.541 -1.645 1.00 89.25 95 ALA A N 1
ATOM 718 C CA . ALA A 1 95 ? 6.487 0.793 -3.032 1.00 89.25 95 ALA A CA 1
ATOM 719 C C . ALA A 1 95 ? 7.616 0.440 -4.002 1.00 89.25 95 ALA A C 1
ATOM 721 O O . ALA A 1 95 ? 7.345 -0.223 -4.998 1.00 89.25 95 ALA A O 1
ATOM 722 N N . HIS A 1 96 ? 8.869 0.797 -3.694 1.00 84.00 96 HIS A N 1
ATOM 723 C CA . HIS A 1 96 ? 10.019 0.464 -4.541 1.00 84.00 96 HIS A CA 1
ATOM 724 C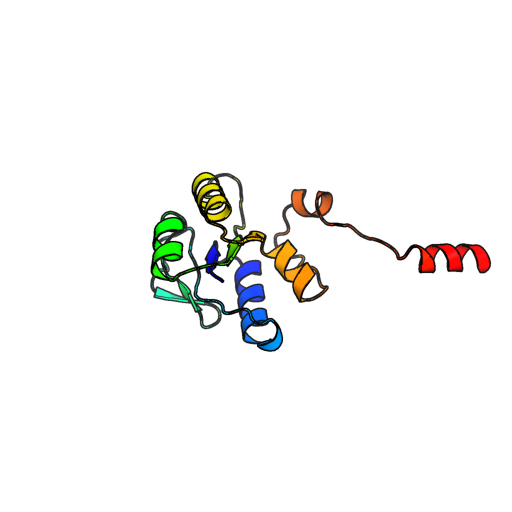 C . HIS A 1 96 ? 10.231 -1.050 -4.642 1.00 84.00 96 HIS A C 1
ATOM 726 O O . HIS A 1 96 ? 10.342 -1.576 -5.746 1.00 84.00 96 HIS A O 1
ATOM 732 N N . SER A 1 97 ? 10.204 -1.767 -3.512 1.00 84.75 97 SER A N 1
ATOM 733 C CA . SER A 1 97 ? 10.348 -3.233 -3.501 1.00 84.75 97 SER A CA 1
ATOM 734 C C . SER A 1 97 ? 9.209 -3.951 -4.226 1.00 84.75 97 SER A C 1
ATOM 736 O O . SER A 1 97 ? 9.431 -4.958 -4.896 1.00 84.75 97 SER A O 1
ATOM 738 N N . LEU A 1 98 ? 7.970 -3.472 -4.081 1.00 88.31 98 LEU A N 1
ATOM 739 C CA . LEU A 1 98 ? 6.840 -4.059 -4.791 1.00 88.31 98 LEU A CA 1
ATOM 740 C C . LEU A 1 98 ? 6.930 -3.781 -6.292 1.00 88.31 98 LEU A C 1
ATOM 742 O O . LEU A 1 98 ? 6.708 -4.695 -7.078 1.00 88.31 98 LEU A O 1
ATOM 746 N N . PHE A 1 99 ? 7.293 -2.558 -6.675 1.00 86.19 99 PHE A N 1
ATOM 747 C CA . PHE A 1 99 ? 7.470 -2.175 -8.070 1.00 86.19 99 PHE A CA 1
ATOM 748 C C . PHE A 1 99 ? 8.530 -3.044 -8.758 1.00 86.19 99 PHE A C 1
ATOM 750 O O . PHE A 1 99 ? 8.246 -3.647 -9.789 1.00 86.19 99 PHE A O 1
ATOM 757 N N . GLU A 1 100 ? 9.707 -3.203 -8.146 1.00 83.69 100 GLU A N 1
ATOM 758 C CA . GLU A 1 100 ? 10.777 -4.058 -8.676 1.00 83.69 100 GLU A CA 1
ATOM 759 C C . GLU A 1 100 ? 10.321 -5.509 -8.848 1.00 83.69 100 GLU A C 1
ATOM 761 O O . GLU A 1 100 ? 10.537 -6.117 -9.894 1.00 83.69 100 GLU A O 1
ATOM 766 N N . ARG A 1 101 ? 9.640 -6.065 -7.845 1.00 85.75 101 ARG A N 1
ATOM 767 C CA . ARG A 1 101 ? 9.172 -7.454 -7.882 1.00 85.75 101 ARG A CA 1
ATOM 768 C C . ARG A 1 101 ? 8.080 -7.698 -8.922 1.00 85.75 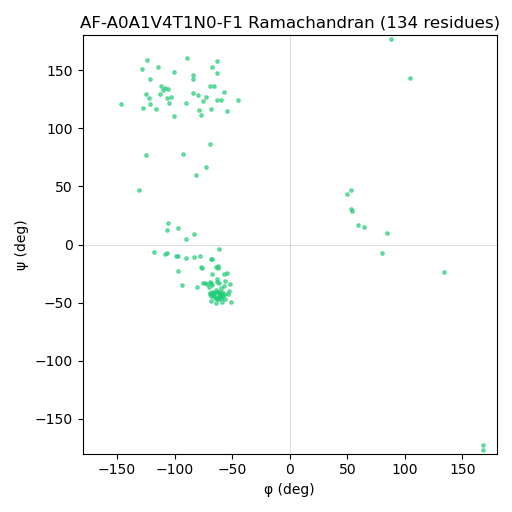101 ARG A C 1
ATOM 770 O O . ARG A 1 101 ? 8.026 -8.792 -9.473 1.00 85.75 101 ARG A O 1
ATOM 777 N N . LEU A 1 102 ? 7.198 -6.726 -9.154 1.00 83.56 102 LEU A N 1
ATOM 778 C CA . LEU A 1 102 ? 6.114 -6.864 -10.130 1.00 83.56 102 LEU A CA 1
ATOM 779 C C . LEU A 1 102 ? 6.595 -6.626 -11.563 1.00 83.56 102 LEU A C 1
ATOM 781 O O . LEU A 1 102 ? 6.117 -7.290 -12.476 1.00 83.56 102 LEU A O 1
ATOM 785 N N . LEU A 1 103 ? 7.522 -5.687 -11.760 1.00 76.81 103 LEU A N 1
ATOM 786 C CA . LEU A 1 103 ? 7.824 -5.135 -13.086 1.00 76.81 103 LEU A CA 1
ATOM 787 C C . LEU A 1 103 ? 9.263 -5.392 -13.532 1.00 76.81 103 LEU A C 1
ATOM 789 O O . LEU A 1 103 ? 9.625 -5.057 -14.656 1.00 76.81 103 LEU A O 1
ATOM 793 N N . GLY A 1 104 ? 10.106 -5.954 -12.664 1.00 72.31 104 GLY A N 1
ATOM 794 C CA . GLY A 1 104 ? 11.509 -6.248 -12.959 1.00 72.31 104 GLY A CA 1
ATOM 795 C C . GLY A 1 104 ? 12.366 -5.006 -13.223 1.00 72.31 104 GLY A C 1
ATOM 796 O O . GLY A 1 104 ? 13.463 -5.128 -13.767 1.00 72.31 104 GLY A O 1
ATOM 797 N N . THR A 1 105 ? 11.875 -3.813 -12.877 1.00 69.88 105 THR A N 1
ATOM 798 C CA . THR A 1 105 ? 12.548 -2.528 -13.106 1.00 69.88 105 THR A CA 1
ATOM 799 C C . THR A 1 105 ? 12.621 -1.714 -11.817 1.00 69.88 105 THR A C 1
ATOM 801 O O . THR A 1 105 ? 11.772 -1.837 -10.937 1.00 69.88 105 THR A O 1
ATOM 804 N N . ILE A 1 106 ? 13.649 -0.873 -11.690 1.00 65.38 106 ILE A N 1
ATOM 805 C CA . ILE A 1 106 ? 13.859 -0.029 -10.509 1.00 65.38 106 ILE A CA 1
ATOM 806 C C . ILE A 1 106 ? 13.481 1.412 -10.861 1.00 65.38 106 ILE A C 1
ATOM 808 O O . ILE A 1 106 ? 14.080 2.012 -11.755 1.00 65.38 106 ILE A O 1
ATOM 812 N N . VAL A 1 107 ? 12.525 1.990 -10.129 1.00 65.38 107 VAL A N 1
ATOM 813 C CA . VAL A 1 107 ? 12.233 3.431 -10.204 1.00 65.38 107 VAL A CA 1
ATOM 814 C C . VAL A 1 107 ? 13.275 4.173 -9.381 1.00 65.38 107 VAL A C 1
ATOM 816 O O . VAL A 1 107 ? 13.340 3.993 -8.167 1.00 65.38 107 VAL A O 1
ATOM 819 N N . VAL A 1 108 ? 14.093 4.999 -10.036 1.00 64.31 108 VAL A N 1
ATOM 820 C CA . VAL A 1 108 ? 15.219 5.698 -9.388 1.00 64.31 108 VAL A CA 1
ATOM 821 C C . VAL A 1 108 ? 14.762 6.896 -8.540 1.00 64.31 108 VAL A C 1
ATOM 823 O O . VAL A 1 108 ? 15.467 7.321 -7.623 1.00 64.31 108 VAL A O 1
ATOM 826 N N . ASP A 1 109 ? 13.558 7.412 -8.789 1.00 60.06 109 ASP A N 1
ATOM 827 C CA . ASP A 1 109 ? 13.027 8.577 -8.085 1.00 60.06 109 ASP A CA 1
ATOM 828 C C . ASP A 1 109 ? 12.850 8.316 -6.581 1.00 60.06 109 ASP A C 1
ATOM 830 O O . ASP A 1 109 ? 12.149 7.393 -6.151 1.00 60.06 109 ASP A O 1
ATOM 834 N N . ASN A 1 110 ? 13.472 9.183 -5.778 1.00 56.53 110 ASN A N 1
ATOM 835 C CA . ASN A 1 110 ? 13.333 9.257 -4.322 1.00 56.53 110 ASN A CA 1
ATOM 836 C C . ASN A 1 110 ? 13.580 7.924 -3.572 1.00 56.53 110 ASN A C 1
ATOM 838 O O . ASN A 1 110 ? 13.003 7.682 -2.508 1.00 56.53 110 ASN A O 1
ATOM 842 N N . LEU A 1 11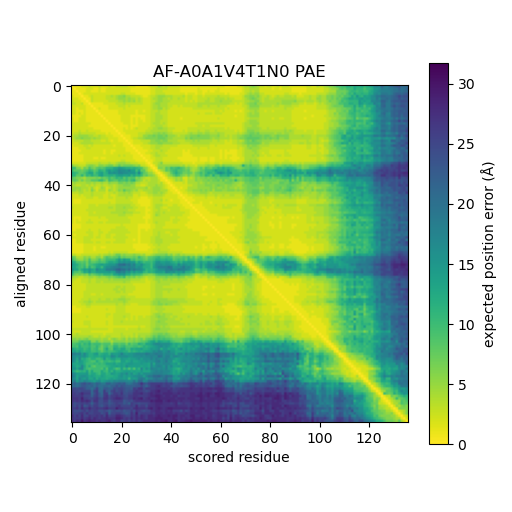1 ? 14.445 7.058 -4.118 1.00 62.59 111 LEU A N 1
ATOM 843 C CA . LEU A 1 111 ? 14.931 5.846 -3.451 1.00 62.59 111 LEU A CA 1
ATOM 844 C C . LEU A 1 111 ? 15.655 6.200 -2.149 1.00 62.59 111 LEU A C 1
ATOM 846 O O . LEU A 1 111 ? 16.640 6.943 -2.145 1.00 62.59 111 LEU A O 1
ATOM 850 N N . SER A 1 112 ? 15.217 5.615 -1.033 1.00 61.97 112 SER A N 1
ATOM 851 C CA . SER A 1 112 ? 15.975 5.737 0.214 1.00 61.97 112 SER A CA 1
ATOM 852 C C . SER A 1 112 ? 17.327 5.012 0.078 1.00 61.97 112 SER A C 1
ATOM 854 O O . SER A 1 112 ? 17.346 3.867 -0.382 1.00 61.97 112 SER A O 1
ATOM 856 N N . PRO A 1 113 ? 18.455 5.590 0.533 1.00 65.25 113 PRO A N 1
ATOM 857 C CA . PRO A 1 113 ? 19.754 4.910 0.489 1.00 65.25 113 PRO A CA 1
ATOM 858 C C . PRO A 1 113 ? 19.758 3.552 1.206 1.00 65.25 113 PRO A C 1
ATOM 860 O O . PRO A 1 113 ? 20.452 2.627 0.795 1.00 65.25 113 PRO A O 1
ATOM 863 N N . SER A 1 114 ? 18.941 3.403 2.254 1.00 57.91 114 SER A N 1
ATOM 864 C CA . SER A 1 114 ? 18.772 2.141 2.981 1.00 57.91 114 SER A CA 1
ATOM 865 C C . SER A 1 114 ? 18.178 1.026 2.117 1.00 57.91 114 SER A C 1
ATOM 867 O O . SER A 1 114 ? 18.484 -0.136 2.355 1.00 57.91 114 SER A O 1
ATOM 869 N N . TRP A 1 115 ? 17.360 1.354 1.114 1.00 69.56 115 TRP A N 1
ATOM 870 C CA . TRP A 1 115 ? 16.802 0.362 0.196 1.00 69.56 115 TRP A CA 1
ATOM 871 C C . TRP A 1 115 ? 17.885 -0.269 -0.684 1.00 69.56 115 TRP A C 1
ATOM 873 O O . TRP A 1 115 ? 17.902 -1.484 -0.824 1.00 69.56 115 TRP A O 1
ATOM 883 N N . LEU A 1 116 ? 18.850 0.513 -1.187 1.00 67.81 116 LEU A N 1
ATOM 884 C CA . LEU A 1 116 ? 19.955 -0.015 -2.008 1.00 67.81 116 LEU A CA 1
ATOM 885 C C . LEU A 1 116 ? 20.757 -1.099 -1.276 1.00 67.81 116 LEU A C 1
ATOM 887 O O . LEU A 1 116 ? 21.185 -2.072 -1.886 1.00 67.81 116 LEU A O 1
ATOM 891 N N . ILE A 1 117 ? 20.927 -0.941 0.038 1.00 68.12 117 ILE A N 1
ATOM 892 C CA . ILE A 1 117 ? 21.636 -1.901 0.894 1.00 68.12 117 ILE A CA 1
ATOM 893 C C . ILE A 1 117 ? 20.802 -3.172 1.125 1.00 68.12 117 ILE A C 1
ATOM 895 O O . ILE A 1 117 ? 21.365 -4.249 1.291 1.00 68.12 117 ILE A O 1
ATOM 899 N N . LEU A 1 118 ? 19.473 -3.038 1.173 1.00 64.44 118 LEU A N 1
ATOM 900 C CA . LEU A 1 118 ? 18.534 -4.101 1.545 1.00 64.44 118 LEU A CA 1
ATOM 901 C C . LEU A 1 118 ? 17.881 -4.806 0.346 1.00 64.44 118 LEU A C 1
ATOM 903 O O . LEU A 1 118 ? 17.205 -5.812 0.544 1.00 64.44 118 LEU A O 1
ATOM 907 N N . SER A 1 119 ? 18.049 -4.283 -0.869 1.00 62.75 119 SER A N 1
ATOM 908 C CA . SER A 1 119 ? 17.638 -4.959 -2.102 1.00 62.75 119 SER A CA 1
ATOM 909 C C . SER A 1 119 ? 18.429 -6.261 -2.285 1.00 62.75 119 SER A C 1
ATOM 911 O O . SER A 1 119 ? 19.605 -6.326 -1.921 1.00 62.75 119 SER A O 1
ATOM 913 N N . ASP A 1 120 ? 17.819 -7.284 -2.896 1.00 64.56 120 ASP A N 1
ATOM 914 C CA . ASP A 1 120 ? 18.483 -8.569 -3.206 1.00 64.56 120 ASP A CA 1
ATOM 915 C C . ASP A 1 120 ? 19.688 -8.414 -4.173 1.00 64.56 120 ASP A C 1
ATOM 917 O O . ASP A 1 120 ? 20.438 -9.365 -4.426 1.00 64.56 120 ASP A O 1
ATOM 921 N N . GLY A 1 121 ? 19.924 -7.191 -4.659 1.00 57.16 121 GLY A N 1
ATOM 922 C CA . GLY A 1 121 ? 21.183 -6.719 -5.216 1.00 57.16 121 GLY A CA 1
ATOM 923 C C . GLY A 1 121 ? 21.369 -6.975 -6.710 1.00 57.16 121 GLY A C 1
ATOM 924 O O . GLY A 1 121 ? 20.580 -7.628 -7.389 1.00 57.16 121 GLY A O 1
ATOM 925 N N . PHE A 1 122 ? 22.498 -6.483 -7.228 1.00 57.28 122 PHE A N 1
ATOM 926 C CA . PHE A 1 122 ? 22.989 -6.718 -8.588 1.00 57.28 122 PHE A CA 1
ATOM 927 C C . PHE A 1 122 ? 23.515 -8.151 -8.738 1.00 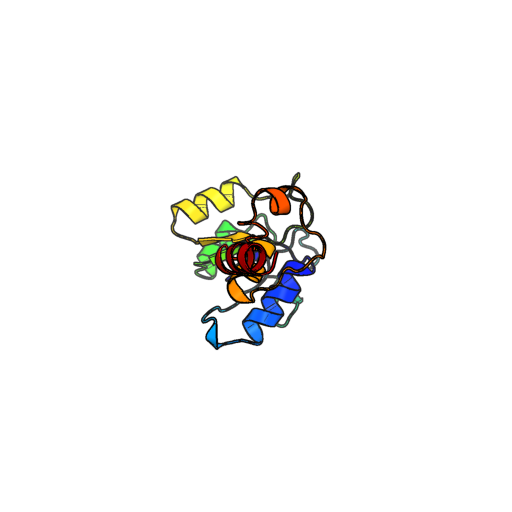57.28 122 PHE A C 1
ATOM 929 O O . PHE A 1 122 ? 24.718 -8.375 -8.909 1.00 57.28 122 PHE A O 1
ATOM 936 N N . ARG A 1 123 ? 22.644 -9.160 -8.653 1.00 53.06 123 ARG A N 1
ATOM 937 C CA . ARG A 1 123 ? 23.046 -10.543 -8.934 1.00 53.06 123 ARG A CA 1
ATOM 938 C C . ARG A 1 123 ? 23.332 -10.679 -10.430 1.00 53.06 123 ARG A C 1
ATOM 940 O O . ARG A 1 123 ? 22.478 -11.087 -11.210 1.00 53.06 123 ARG A O 1
ATOM 947 N N . LYS A 1 124 ? 24.568 -10.374 -10.848 1.00 52.03 124 LYS A N 1
ATOM 948 C CA . LYS A 1 124 ? 25.107 -10.900 -12.108 1.00 52.03 124 LYS A CA 1
ATOM 949 C C . LYS A 1 124 ? 24.969 -12.414 -12.029 1.00 52.03 124 LYS A C 1
ATOM 951 O O . LYS A 1 124 ? 25.569 -13.034 -11.152 1.00 52.03 124 LYS A O 1
ATOM 956 N N . SER A 1 125 ? 24.143 -12.982 -12.908 1.00 55.72 125 SER A N 1
ATOM 957 C CA . SER A 1 125 ? 23.930 -14.425 -12.991 1.00 55.72 125 SER A CA 1
ATOM 958 C C . SER A 1 125 ? 25.280 -15.139 -12.933 1.00 55.72 125 SER A C 1
ATOM 960 O O . SER A 1 125 ? 26.176 -14.839 -13.726 1.00 55.72 125 SER A O 1
ATOM 962 N N . SER A 1 126 ? 25.451 -16.068 -11.991 1.00 58.19 126 SER A N 1
ATOM 963 C CA . SER A 1 126 ? 26.690 -16.844 -11.839 1.00 58.19 126 SER A CA 1
ATOM 964 C C . SER A 1 126 ? 27.081 -17.553 -13.145 1.00 58.19 126 SER A C 1
ATOM 966 O O . SER A 1 126 ? 28.261 -17.775 -13.400 1.00 58.19 126 SER A O 1
ATOM 968 N N . ILE A 1 127 ? 26.096 -17.813 -14.012 1.00 60.72 127 ILE A N 1
ATOM 969 C CA . ILE A 1 127 ? 26.246 -18.376 -15.358 1.00 60.72 127 ILE A CA 1
ATOM 970 C C . ILE A 1 127 ? 26.979 -17.399 -16.301 1.00 60.72 127 ILE A C 1
ATOM 972 O O . ILE A 1 127 ? 27.882 -17.809 -17.026 1.00 60.72 127 ILE A O 1
ATOM 976 N N . LEU A 1 128 ? 26.673 -16.096 -16.242 1.00 58.84 128 LEU A N 1
ATOM 977 C CA . LEU A 1 128 ? 27.366 -15.058 -17.026 1.00 58.84 128 LEU A CA 1
ATOM 978 C C . LEU A 1 128 ? 28.812 -14.840 -16.546 1.00 58.84 128 LEU A C 1
ATOM 980 O O . LEU A 1 128 ? 29.696 -14.542 -17.346 1.00 58.84 128 LEU A O 1
ATOM 984 N N . MET A 1 129 ? 29.072 -15.022 -15.247 1.00 59.62 129 MET A N 1
ATOM 985 C CA . MET A 1 129 ? 30.424 -14.935 -14.677 1.00 59.62 129 MET A CA 1
ATOM 986 C C . MET A 1 129 ? 31.285 -16.167 -15.004 1.00 59.62 129 MET A C 1
ATOM 988 O O . MET A 1 129 ? 32.493 -16.026 -15.184 1.00 59.62 129 MET A O 1
ATOM 992 N N . ALA A 1 130 ? 30.685 -17.358 -15.114 1.00 63.12 130 ALA A N 1
ATOM 993 C CA . ALA A 1 130 ? 31.387 -18.571 -15.537 1.00 63.12 130 ALA A CA 1
ATOM 994 C C . ALA A 1 130 ? 31.782 -18.516 -17.022 1.00 63.12 130 ALA A C 1
ATOM 996 O O . ALA A 1 130 ? 32.916 -18.846 -17.354 1.00 63.12 130 ALA A O 1
ATOM 997 N N . GLY A 1 131 ? 30.898 -18.016 -17.895 1.00 67.06 131 GLY A N 1
ATOM 998 C CA . GLY A 1 131 ? 31.210 -17.824 -19.317 1.00 67.06 131 GLY A CA 1
ATOM 999 C C . GLY A 1 131 ? 32.387 -16.872 -19.552 1.00 67.06 131 GLY A C 1
ATOM 1000 O O . GLY A 1 131 ? 33.233 -17.143 -20.398 1.00 67.06 131 GLY A O 1
ATOM 1001 N N . LYS A 1 132 ? 32.514 -15.810 -18.739 1.00 64.69 132 LYS A N 1
ATOM 1002 C CA . LYS A 1 132 ? 33.660 -14.891 -18.813 1.00 64.69 132 LYS A CA 1
ATOM 1003 C C . LYS A 1 132 ? 35.000 -15.583 -18.529 1.00 64.69 132 LYS A C 1
ATOM 1005 O O . LYS A 1 132 ? 35.989 -15.216 -19.135 1.00 64.69 132 LYS A O 1
ATOM 1010 N N . ARG A 1 133 ? 35.029 -16.601 -17.662 1.00 61.94 133 ARG A N 1
ATOM 1011 C CA . ARG A 1 133 ? 36.253 -17.363 -17.344 1.00 61.94 133 ARG A CA 1
ATOM 1012 C C . ARG A 1 133 ? 36.657 -18.388 -18.408 1.00 61.94 133 ARG A C 1
ATOM 1014 O O . ARG A 1 133 ? 37.716 -18.979 -18.270 1.00 61.94 133 ARG A O 1
ATOM 1021 N N . ILE A 1 134 ? 35.798 -18.656 -19.392 1.00 65.12 134 ILE A N 1
ATOM 1022 C CA . ILE A 1 134 ? 36.097 -19.561 -20.517 1.00 65.12 134 ILE A CA 1
ATOM 1023 C C . ILE A 1 134 ? 36.565 -18.761 -21.745 1.00 65.12 134 ILE A C 1
ATOM 1025 O O . ILE A 1 134 ? 37.226 -19.312 -22.619 1.00 65.12 134 ILE A O 1
ATOM 1029 N N . LEU A 1 135 ? 36.197 -17.475 -21.819 1.00 63.47 135 LEU A N 1
ATOM 1030 C CA . LEU A 1 135 ? 36.603 -16.550 -22.882 1.00 63.47 135 LEU A CA 1
ATOM 1031 C C . LEU A 1 135 ? 37.802 -15.650 -22.523 1.00 63.47 135 LEU A C 1
ATOM 1033 O O . LEU A 1 135 ? 38.292 -14.970 -23.422 1.00 63.47 135 LEU A O 1
ATOM 1037 N N . ASP A 1 136 ? 38.237 -15.634 -21.259 1.00 51.34 136 ASP A N 1
ATOM 1038 C CA . ASP A 1 136 ? 39.599 -15.221 -20.861 1.00 51.34 136 ASP A CA 1
ATOM 1039 C C . ASP A 1 136 ? 40.554 -16.41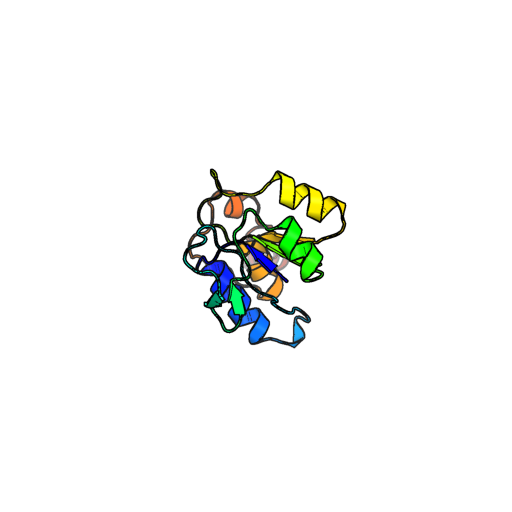4 -21.033 1.00 51.34 136 ASP A C 1
ATOM 1041 O O . ASP A 1 136 ? 41.684 -16.200 -21.528 1.00 51.34 136 ASP A O 1
#

Mean predicted aligned error: 9.26 Å